Protein AF-A0A5C5VF23-F1 (afdb_monomer_lite)

Foldseek 3Di:
DDCDPDDADWDDQDQWTDGPVDIDGPDDDDPVSVPVVVVVVVCCVQCVLLVLLVCLQVCCVPPNPVSLVVCPPVDDPVSSCLSVQLCVQQDPVLDDPLDGSLLSSLCSVPHSVVSNVLRVVCVVVVNDSVRSNVVNVVVVVVVVVD

Radius of gyration: 19.6 Å; chains: 1; bounding box: 48×54×45 Å

pLDDT: mean 92.36, std 9.11, range [45.81, 98.69]

Structure (mmCIF, N/CA/C/O backbone):
data_AF-A0A5C5VF23-F1
#
_entry.id   AF-A0A5C5VF23-F1
#
loop_
_atom_site.group_PDB
_atom_site.id
_atom_site.type_symbol
_atom_site.label_atom_id
_atom_site.label_alt_id
_atom_site.label_comp_id
_atom_site.label_asym_id
_atom_site.label_entity_id
_atom_site.label_seq_id
_atom_site.pdbx_PDB_ins_code
_atom_site.Cartn_x
_atom_site.Cartn_y
_atom_site.Cartn_z
_atom_site.occupancy
_atom_site.B_iso_or_equiv
_atom_site.auth_seq_id
_atom_site.auth_comp_id
_atom_site.auth_asym_id
_atom_site.auth_atom_id
_atom_site.pdbx_PDB_model_num
ATOM 1 N N . MET A 1 1 ? -14.830 34.879 22.828 1.00 48.88 1 MET A N 1
ATOM 2 C CA . MET A 1 1 ? -15.256 33.835 21.870 1.00 48.88 1 MET A CA 1
ATOM 3 C C . MET A 1 1 ? -14.465 32.587 22.211 1.00 48.88 1 MET A C 1
ATOM 5 O O . MET A 1 1 ? -13.247 32.667 22.240 1.00 48.88 1 MET A O 1
ATOM 9 N N . SER A 1 2 ? -15.134 31.513 22.638 1.00 58.09 2 SER A N 1
ATOM 10 C CA . SER A 1 2 ? -14.462 30.286 23.082 1.00 58.09 2 SER A CA 1
ATOM 11 C C . SER A 1 2 ? -13.978 29.528 21.848 1.00 58.09 2 SER A C 1
ATOM 13 O O . SER A 1 2 ? -14.793 29.013 21.084 1.00 58.09 2 SER A O 1
ATOM 15 N N . ASP A 1 3 ? -12.667 29.539 21.620 1.00 63.59 3 ASP A N 1
ATOM 16 C CA . ASP A 1 3 ? -12.007 28.823 20.530 1.00 63.59 3 ASP A CA 1
ATOM 17 C C . ASP A 1 3 ? -11.976 27.332 20.885 1.00 63.59 3 ASP A C 1
ATOM 19 O O . ASP A 1 3 ? -11.023 26.812 21.463 1.00 63.59 3 ASP A O 1
ATOM 23 N N . THR A 1 4 ? -13.110 26.660 20.682 1.00 65.25 4 THR A N 1
ATOM 24 C CA . THR A 1 4 ? -13.200 25.218 20.915 1.00 65.25 4 THR A CA 1
ATOM 25 C C . THR A 1 4 ? -12.542 24.535 19.718 1.00 65.25 4 THR A C 1
ATOM 27 O O . THR A 1 4 ? -13.031 24.724 18.599 1.00 65.25 4 THR A O 1
ATOM 30 N N . PRO A 1 5 ? -11.467 23.745 19.900 1.00 76.69 5 PRO A N 1
ATOM 31 C CA . PRO A 1 5 ? -10.808 23.080 18.786 1.00 76.69 5 PRO A CA 1
ATOM 32 C C . PRO A 1 5 ? -11.819 22.237 18.013 1.00 76.69 5 PRO A C 1
ATOM 34 O O . PRO A 1 5 ? -12.546 21.429 18.601 1.00 76.69 5 PRO A O 1
ATOM 37 N N . LYS A 1 6 ? -11.874 22.424 16.691 1.00 75.88 6 LYS A N 1
ATOM 38 C CA . LYS A 1 6 ? -12.729 21.608 15.826 1.00 75.88 6 LYS A CA 1
ATOM 39 C C . LYS A 1 6 ? -12.372 20.131 16.054 1.00 75.88 6 LYS A C 1
ATOM 41 O O . LYS A 1 6 ? -11.187 19.791 16.003 1.00 75.88 6 LYS A O 1
ATOM 46 N N . PRO A 1 7 ? -13.354 19.247 16.310 1.00 76.50 7 PRO A N 1
ATOM 47 C CA . PRO A 1 7 ? -13.063 17.841 16.536 1.00 76.50 7 PRO A CA 1
ATOM 48 C C . PRO A 1 7 ? -12.373 17.246 15.302 1.00 76.50 7 PRO A C 1
ATOM 50 O O . PRO A 1 7 ? -12.681 17.654 14.175 1.00 76.50 7 PRO A O 1
ATOM 53 N N . PRO A 1 8 ? -11.451 16.285 15.494 1.00 81.12 8 PRO A N 1
ATOM 54 C CA . PRO A 1 8 ? -10.767 15.655 14.378 1.00 81.12 8 PRO A CA 1
ATOM 55 C C . PRO A 1 8 ? -11.787 15.013 13.428 1.00 81.12 8 PRO A C 1
ATOM 57 O O . PRO A 1 8 ? -12.840 14.546 13.885 1.00 81.12 8 PRO A O 1
ATOM 60 N N . PRO A 1 9 ? -11.490 14.968 12.116 1.00 88.00 9 PRO A N 1
ATOM 61 C CA . PRO A 1 9 ? -12.346 14.288 11.157 1.00 88.00 9 PRO A CA 1
ATOM 62 C C . PRO A 1 9 ? -12.560 12.837 11.592 1.00 88.00 9 PRO A C 1
ATOM 64 O O . PRO A 1 9 ? -11.646 12.187 12.114 1.00 88.00 9 PRO A O 1
ATOM 67 N N . LYS A 1 10 ? -13.783 12.342 11.390 1.00 92.12 10 LYS A N 1
ATOM 68 C CA . LYS A 1 10 ? -14.159 10.980 11.755 1.00 92.12 10 LYS A CA 1
ATOM 69 C C . LYS A 1 10 ? -14.858 10.252 10.618 1.00 92.12 10 LYS A C 1
ATOM 71 O O . LYS A 1 10 ? -15.577 10.868 9.835 1.00 92.12 10 LYS A O 1
ATOM 76 N N . ILE A 1 11 ? -14.675 8.939 10.585 1.00 93.31 11 ILE A N 1
ATOM 77 C CA . ILE A 1 11 ? -15.412 8.007 9.731 1.00 93.31 11 ILE A CA 1
ATOM 78 C C . ILE A 1 11 ? -16.115 7.010 10.651 1.00 93.31 11 ILE A C 1
ATOM 80 O O . ILE A 1 11 ? -15.481 6.437 11.533 1.00 93.31 11 ILE A O 1
ATOM 84 N N . SER A 1 12 ? -17.413 6.800 10.452 1.00 91.69 12 SER A N 1
ATOM 85 C CA . SER A 1 12 ? -18.214 5.899 11.284 1.00 91.69 12 SER A CA 1
ATOM 86 C C . SER A 1 12 ? -18.538 4.620 10.515 1.00 91.69 12 SER A C 1
ATOM 88 O O . SER A 1 12 ? -19.056 4.679 9.401 1.00 91.69 12 SER A O 1
ATOM 90 N N . VAL A 1 13 ? -18.262 3.461 11.114 1.00 90.12 13 VAL A N 1
ATOM 91 C CA . VAL A 1 13 ? -18.650 2.140 10.597 1.00 90.12 13 VAL A CA 1
ATOM 92 C C . VAL A 1 13 ? -19.505 1.4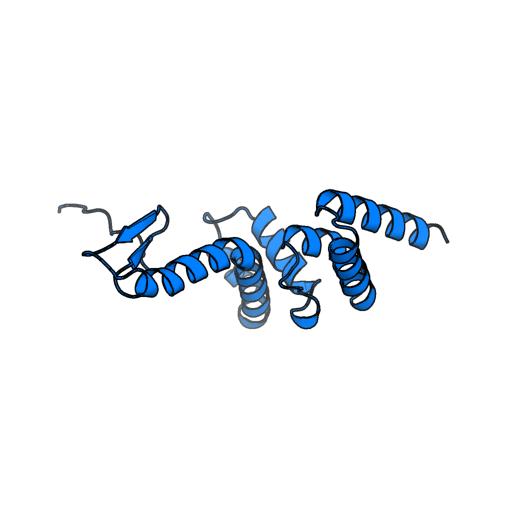63 11.664 1.00 90.12 13 VAL A C 1
ATOM 94 O O . VAL A 1 13 ? -18.986 0.852 12.597 1.00 90.12 13 VAL A O 1
ATOM 97 N N . GLY A 1 14 ? -20.827 1.618 11.578 1.00 88.31 14 GLY A N 1
ATOM 98 C CA . GLY A 1 14 ? -21.728 1.195 12.655 1.00 88.31 14 GLY A CA 1
ATOM 99 C C . GLY A 1 14 ? -21.405 1.922 13.975 1.00 88.31 14 GLY A C 1
ATOM 100 O O . GLY A 1 14 ? -21.251 3.142 13.951 1.00 88.31 14 GLY A O 1
ATOM 101 N N . PRO A 1 15 ? -21.272 1.220 15.119 1.00 93.69 15 PRO A N 1
ATOM 102 C CA . PRO A 1 15 ? -20.970 1.838 16.418 1.00 93.69 15 PRO A CA 1
ATOM 103 C C . PRO A 1 15 ? -19.481 2.192 16.623 1.00 93.69 15 PRO A C 1
ATOM 105 O O . PRO A 1 15 ? -19.068 2.447 17.756 1.00 93.69 15 PRO A O 1
ATOM 108 N N . PHE A 1 16 ? -18.669 2.171 15.560 1.00 96.31 16 PHE A N 1
ATOM 109 C CA . PHE A 1 16 ? -17.228 2.419 15.603 1.00 96.31 16 PHE A CA 1
ATOM 110 C C . PHE A 1 16 ? -16.898 3.741 14.904 1.00 96.31 16 PHE A C 1
ATOM 112 O O . PHE A 1 16 ? -17.050 3.862 13.689 1.00 96.31 16 PHE A O 1
ATOM 119 N N . ASP A 1 17 ? -16.406 4.711 15.668 1.00 95.25 17 ASP A N 1
ATOM 120 C CA . ASP A 1 17 ? -15.969 6.023 15.196 1.00 95.25 17 ASP A CA 1
ATOM 121 C C . ASP A 1 17 ? -14.440 6.040 15.049 1.00 95.25 17 ASP A C 1
ATOM 123 O O . ASP A 1 17 ? -13.711 6.144 16.039 1.00 95.25 17 ASP A O 1
ATOM 127 N N . PHE A 1 18 ? -13.946 5.959 13.814 1.00 95.19 18 PHE A N 1
ATOM 128 C CA . PHE A 1 18 ? -12.530 6.065 13.466 1.00 95.19 18 PHE A CA 1
ATOM 129 C C . PHE A 1 18 ? -12.103 7.529 13.399 1.00 95.19 18 PHE A C 1
ATOM 131 O O . PHE A 1 18 ? -12.764 8.347 12.764 1.00 95.19 18 PHE A O 1
ATOM 138 N N . THR A 1 19 ? -10.968 7.845 14.011 1.00 93.75 19 THR A N 1
ATOM 139 C CA . THR A 1 19 ? -10.289 9.146 13.945 1.00 93.75 19 THR A CA 1
ATOM 140 C C . THR A 1 19 ? -8.828 8.941 13.554 1.00 93.75 19 THR A C 1
ATOM 142 O O . THR A 1 19 ? -8.355 7.806 13.484 1.00 93.75 19 THR A O 1
ATOM 145 N N . SER A 1 20 ? -8.080 10.026 13.361 1.00 89.00 20 SER A N 1
ATOM 146 C CA . SER A 1 20 ? -6.640 9.957 13.074 1.00 89.00 20 SER A CA 1
ATOM 147 C C . SER A 1 20 ? -5.796 9.330 14.193 1.00 89.00 20 SER A C 1
ATOM 149 O O . SER A 1 20 ? -4.669 8.923 13.933 1.00 89.00 20 SER A O 1
ATOM 151 N N . VAL A 1 21 ? -6.316 9.241 15.423 1.00 90.12 21 VAL A N 1
ATOM 152 C CA . VAL A 1 21 ? -5.560 8.792 16.610 1.00 90.12 21 VAL A CA 1
ATOM 153 C C . VAL A 1 21 ? -6.172 7.578 17.313 1.00 90.12 21 VAL A C 1
ATOM 155 O O . VAL A 1 21 ? -5.691 7.167 18.364 1.00 90.12 21 VAL A O 1
ATOM 158 N N . GLY A 1 22 ? -7.238 6.992 16.766 1.00 93.25 22 GLY A N 1
ATOM 159 C CA . GLY A 1 22 ? -7.861 5.809 17.354 1.00 93.25 22 GLY A CA 1
ATOM 160 C C . GLY A 1 22 ? -9.320 5.615 16.967 1.00 93.25 22 GLY A C 1
ATOM 161 O O . GLY A 1 22 ? -9.879 6.372 16.171 1.00 93.25 22 GLY A O 1
ATOM 162 N N . VAL A 1 23 ? -9.936 4.595 17.565 1.00 95.38 23 VAL A N 1
ATOM 163 C CA . VAL A 1 23 ? -11.334 4.209 17.340 1.00 95.38 23 VAL A CA 1
ATOM 164 C C . VAL A 1 23 ? -12.104 4.314 18.650 1.00 95.38 23 VAL A C 1
ATOM 166 O O . VAL A 1 23 ? -11.682 3.759 19.663 1.00 95.38 23 VAL A O 1
ATOM 169 N N . ARG A 1 24 ? -13.239 5.015 18.638 1.00 95.12 24 ARG A N 1
ATOM 170 C CA . ARG A 1 24 ? -14.200 5.025 19.748 1.00 95.12 24 ARG A CA 1
ATOM 171 C C . ARG A 1 24 ? -15.328 4.045 19.461 1.00 95.12 24 ARG A C 1
ATOM 173 O O . ARG A 1 24 ? -15.827 3.996 18.343 1.00 95.12 24 ARG A O 1
ATOM 180 N N . ILE A 1 25 ? -15.727 3.286 20.477 1.00 96.62 25 ILE A N 1
ATOM 181 C CA . ILE A 1 25 ? -16.767 2.260 20.371 1.00 96.62 25 ILE A CA 1
ATOM 182 C C . ILE A 1 25 ? -17.934 2.673 21.259 1.00 96.62 25 ILE A C 1
ATOM 184 O O . ILE A 1 25 ? -17.754 2.902 22.455 1.00 96.62 25 ILE A O 1
ATOM 188 N N . THR A 1 26 ? -19.126 2.775 20.680 1.00 95.38 26 THR A N 1
ATOM 189 C CA . THR A 1 26 ? -20.342 3.132 21.415 1.00 95.38 26 THR A CA 1
ATOM 190 C C . THR A 1 26 ? -21.127 1.882 21.805 1.00 95.38 26 THR A C 1
ATOM 192 O O . THR A 1 26 ? -21.431 1.030 20.972 1.00 95.38 26 THR A O 1
ATOM 195 N N . GLY A 1 27 ? -21.503 1.785 23.082 1.00 95.44 27 GLY A N 1
ATOM 196 C CA . GLY A 1 27 ? -22.289 0.666 23.604 1.00 95.44 27 GLY A CA 1
ATOM 197 C C . GLY A 1 27 ? -21.487 -0.635 23.724 1.00 95.44 27 GLY A C 1
ATOM 198 O O . GLY A 1 27 ? -20.299 -0.619 24.037 1.00 95.44 27 GLY A O 1
ATOM 199 N N . LYS A 1 28 ? -22.158 -1.775 23.510 1.00 96.00 28 LYS A N 1
ATOM 200 C CA . LYS A 1 28 ? -21.571 -3.126 23.570 1.00 96.00 28 LYS A CA 1
ATOM 201 C C . LYS A 1 28 ? -21.909 -3.906 22.290 1.00 96.00 28 LYS A C 1
ATOM 203 O O . LYS A 1 28 ? -22.849 -4.700 22.305 1.00 96.00 28 LYS A O 1
ATOM 208 N N . PRO A 1 29 ? -21.209 -3.651 21.169 1.00 95.62 29 PRO A N 1
ATOM 209 C CA . PRO A 1 29 ? -21.489 -4.328 19.905 1.00 95.62 29 PRO A CA 1
ATOM 210 C C . PRO A 1 29 ? -21.277 -5.842 20.020 1.00 95.62 29 PRO A C 1
ATOM 212 O O . PRO A 1 29 ? -20.339 -6.285 20.689 1.00 95.62 29 PRO A O 1
ATOM 215 N N . SER A 1 30 ? -22.118 -6.631 19.344 1.00 95.88 30 SER A N 1
ATOM 216 C CA . SER A 1 30 ? -21.926 -8.083 19.221 1.00 95.88 30 SER A CA 1
ATOM 217 C C . SER A 1 30 ? -20.634 -8.396 18.471 1.00 95.88 30 SER A C 1
ATOM 219 O O . SER A 1 30 ? -20.204 -7.592 17.649 1.00 95.88 30 SER A O 1
ATOM 221 N N . LEU A 1 31 ? -20.041 -9.573 18.696 1.00 93.94 31 LEU A N 1
ATOM 222 C CA . LEU A 1 31 ? -18.798 -9.993 18.032 1.00 93.94 31 LEU A CA 1
ATOM 223 C C . LEU A 1 31 ? -18.863 -9.857 16.499 1.00 93.94 31 LEU A C 1
ATOM 225 O O . LEU A 1 31 ? -17.915 -9.374 15.886 1.00 93.94 31 LEU A O 1
ATOM 229 N N . ASP A 1 32 ? -19.998 -10.192 15.884 1.00 94.75 32 ASP A N 1
ATOM 230 C CA . ASP A 1 32 ? -20.185 -10.065 14.433 1.00 94.75 32 ASP A CA 1
ATOM 231 C C . ASP A 1 32 ? -20.061 -8.617 13.941 1.00 94.75 32 ASP A C 1
ATOM 233 O O . ASP A 1 32 ? -19.488 -8.366 12.878 1.00 94.75 32 ASP A O 1
ATOM 237 N N . ALA A 1 33 ? -20.515 -7.644 14.739 1.00 94.25 33 ALA A N 1
ATOM 238 C CA . ALA A 1 33 ? -20.402 -6.226 14.411 1.00 94.25 33 ALA A CA 1
ATOM 239 C C . ALA A 1 33 ? -18.946 -5.724 14.404 1.00 94.25 33 ALA A C 1
ATOM 241 O O . ALA A 1 33 ? -18.668 -4.697 13.788 1.00 94.25 33 ALA A O 1
ATOM 242 N N . TRP A 1 34 ? -18.004 -6.441 15.032 1.00 95.94 34 TRP A N 1
ATOM 243 C CA . TRP A 1 34 ? -16.576 -6.097 15.005 1.00 95.94 34 TRP A CA 1
ATOM 244 C C . TRP A 1 34 ? -15.894 -6.478 13.695 1.00 95.94 34 TRP A C 1
ATOM 246 O O . TRP A 1 34 ? -14.888 -5.865 13.332 1.00 95.94 34 TRP A O 1
ATOM 256 N N . LYS A 1 35 ? -16.422 -7.476 12.975 1.00 94.12 35 LYS A N 1
ATOM 257 C CA . LYS A 1 35 ? -15.765 -8.048 11.794 1.00 94.12 35 LYS A CA 1
ATOM 258 C C . LYS A 1 35 ? -15.492 -6.990 10.724 1.00 94.12 35 LYS A C 1
ATOM 260 O O . LYS A 1 35 ? -14.362 -6.889 10.258 1.00 94.12 35 LYS A O 1
ATOM 265 N N . GLY A 1 36 ? -16.495 -6.186 10.372 1.00 92.19 36 GLY A N 1
ATOM 266 C CA . GLY A 1 36 ? -16.375 -5.140 9.348 1.00 92.19 36 GLY A CA 1
ATOM 267 C C . GLY A 1 36 ? -15.361 -4.042 9.710 1.00 92.19 36 GLY A C 1
ATOM 268 O O . GLY A 1 36 ? -14.398 -3.856 8.969 1.00 92.19 36 GLY A O 1
ATOM 269 N N . PRO A 1 37 ? -15.519 -3.343 10.849 1.00 95.19 37 PRO A N 1
ATOM 270 C CA . PRO A 1 37 ? -14.574 -2.328 11.321 1.00 95.19 37 PRO A CA 1
ATOM 271 C C . PRO A 1 37 ? -13.134 -2.839 11.441 1.00 95.19 37 PRO A C 1
ATOM 273 O O . PRO A 1 37 ? -12.201 -2.159 11.013 1.00 95.19 37 PRO A O 1
ATOM 276 N N . LEU A 1 38 ? -12.939 -4.052 11.972 1.00 95.12 38 LEU A N 1
ATOM 277 C CA . LEU A 1 38 ? -11.611 -4.652 12.078 1.00 95.12 38 LEU A CA 1
ATOM 278 C C . LEU A 1 38 ? -11.018 -4.955 10.696 1.00 95.12 38 LEU A C 1
ATOM 280 O O . LEU A 1 38 ? -9.864 -4.621 10.439 1.00 95.12 38 LEU A O 1
ATOM 284 N N . GLN A 1 39 ? -11.802 -5.539 9.783 1.00 92.81 39 GLN A N 1
ATOM 285 C CA . GLN A 1 39 ? -11.370 -5.775 8.403 1.00 92.81 39 GLN A CA 1
ATOM 286 C C . GLN A 1 39 ? -11.009 -4.471 7.689 1.00 92.81 39 GLN A C 1
ATOM 288 O O . GLN A 1 39 ? -9.974 -4.412 7.027 1.00 92.81 39 GLN A O 1
ATOM 293 N N . PHE A 1 40 ? -11.801 -3.414 7.877 1.00 92.00 40 PHE A N 1
ATOM 294 C CA . PHE A 1 40 ? -11.518 -2.095 7.322 1.00 92.00 40 PHE A CA 1
ATOM 295 C C . PHE A 1 40 ? -10.191 -1.530 7.844 1.00 92.00 40 PHE A C 1
ATOM 297 O O . PHE A 1 40 ? -9.358 -1.108 7.046 1.00 92.00 40 PHE A O 1
ATOM 304 N N . ALA A 1 41 ? -9.937 -1.598 9.155 1.00 94.06 41 ALA A N 1
ATOM 305 C CA . ALA A 1 41 ? -8.669 -1.157 9.738 1.00 94.06 41 ALA A CA 1
ATOM 306 C C . ALA A 1 41 ? -7.462 -1.921 9.157 1.00 94.06 41 ALA A C 1
ATOM 308 O O . ALA A 1 41 ? -6.449 -1.317 8.795 1.00 94.06 41 ALA A O 1
ATOM 309 N N . LEU A 1 42 ? -7.591 -3.245 9.008 1.00 93.50 42 LEU A N 1
ATOM 310 C CA . LEU A 1 42 ? -6.566 -4.095 8.396 1.00 93.50 42 LEU A CA 1
ATOM 311 C C . LEU A 1 42 ? -6.342 -3.754 6.913 1.00 93.50 42 LEU A C 1
ATOM 313 O O . LEU A 1 42 ? -5.204 -3.780 6.437 1.00 93.50 42 LEU A O 1
ATOM 317 N N . TRP A 1 43 ? -7.396 -3.399 6.171 1.00 91.69 43 TRP A N 1
ATOM 318 C CA . TRP A 1 43 ? -7.257 -2.896 4.804 1.00 91.69 43 TRP A CA 1
ATOM 319 C C . TRP A 1 43 ? -6.555 -1.549 4.773 1.00 91.69 43 TRP A C 1
ATOM 321 O O . TRP A 1 43 ? -5.606 -1.419 4.014 1.00 91.69 43 TRP A O 1
ATOM 331 N N . CYS A 1 44 ? -6.928 -0.585 5.615 1.00 92.31 44 CYS A N 1
ATOM 332 C CA . CYS A 1 44 ? -6.249 0.711 5.686 1.00 92.31 44 CYS A CA 1
ATOM 333 C C . CYS A 1 44 ? -4.739 0.548 5.910 1.00 92.31 44 CYS A C 1
ATOM 335 O O . CYS A 1 44 ? -3.942 1.171 5.210 1.00 92.31 44 CYS A O 1
ATOM 337 N N . GLN A 1 45 ? -4.338 -0.356 6.811 1.00 92.19 45 GLN A N 1
ATOM 338 C CA . GLN A 1 45 ? -2.927 -0.653 7.073 1.00 92.19 45 GLN A CA 1
ATOM 339 C C . GLN A 1 45 ? -2.191 -1.182 5.829 1.00 92.19 45 GLN A C 1
ATOM 341 O O . GLN A 1 45 ? -1.045 -0.813 5.576 1.00 92.19 45 GLN A O 1
ATOM 346 N N . ARG A 1 46 ? -2.821 -2.077 5.058 1.00 92.62 46 ARG A N 1
ATOM 347 C CA . ARG A 1 46 ? -2.167 -2.791 3.945 1.00 92.62 46 ARG A CA 1
ATOM 348 C C . ARG A 1 46 ? -2.327 -2.111 2.586 1.00 92.62 46 ARG A C 1
ATOM 350 O O . ARG A 1 46 ? -1.439 -2.212 1.741 1.00 92.62 46 ARG A O 1
ATOM 357 N N . ALA A 1 47 ? -3.468 -1.475 2.367 1.00 95.69 47 ALA A N 1
ATOM 358 C CA . ALA A 1 47 ? -3.903 -0.889 1.109 1.00 95.69 47 ALA A CA 1
ATOM 359 C C . ALA A 1 47 ? -3.751 0.634 1.075 1.00 95.69 47 ALA A C 1
ATOM 361 O O . ALA A 1 47 ? -3.745 1.189 -0.017 1.00 95.69 47 ALA A O 1
ATOM 362 N N . GLY A 1 48 ? -3.546 1.301 2.218 1.00 95.31 48 GLY A N 1
ATOM 363 C CA . GLY A 1 48 ? -3.344 2.753 2.286 1.00 95.31 48 GLY A CA 1
ATOM 364 C C . GLY A 1 48 ? -2.320 3.283 1.272 1.00 95.31 48 GLY A C 1
ATOM 365 O O . GLY A 1 48 ? -2.671 4.150 0.475 1.00 95.31 48 GLY A O 1
ATOM 366 N N . PRO A 1 49 ? -1.098 2.720 1.193 1.00 96.25 49 PRO A N 1
ATOM 367 C CA . PRO A 1 49 ? -0.116 3.117 0.181 1.00 96.25 49 PRO A CA 1
ATOM 368 C C . PRO A 1 49 ? -0.586 2.939 -1.272 1.00 96.25 49 PRO A C 1
ATOM 370 O O . PRO A 1 49 ? -0.189 3.713 -2.142 1.00 96.25 49 PRO A O 1
ATOM 373 N N . TRP A 1 50 ? -1.424 1.932 -1.549 1.00 98.06 50 TRP A N 1
ATOM 374 C CA . TRP A 1 50 ? -2.026 1.752 -2.872 1.00 98.06 50 TRP A CA 1
ATOM 375 C C . TRP A 1 50 ? -3.065 2.824 -3.154 1.00 98.06 50 TRP A C 1
ATOM 377 O O . TRP A 1 50 ? -2.975 3.465 -4.190 1.00 98.06 50 TRP A O 1
ATOM 387 N N . TRP A 1 51 ? -3.997 3.059 -2.230 1.00 97.06 51 TRP A N 1
ATOM 388 C CA . TRP A 1 51 ? -5.040 4.069 -2.403 1.00 97.06 51 TRP A CA 1
ATOM 389 C C . TRP A 1 51 ? -4.451 5.462 -2.598 1.00 97.06 51 TRP A C 1
ATOM 391 O O . TRP A 1 51 ? -4.866 6.165 -3.511 1.00 97.06 51 TRP A O 1
ATOM 401 N N . ILE A 1 52 ? -3.442 5.834 -1.802 1.00 95.44 52 ILE A N 1
ATOM 402 C CA . ILE A 1 52 ? -2.745 7.115 -1.960 1.00 95.44 52 ILE A CA 1
ATOM 403 C C . ILE A 1 52 ? -2.102 7.193 -3.348 1.00 95.44 52 ILE A C 1
ATOM 405 O O . ILE A 1 52 ? -2.323 8.159 -4.067 1.00 95.44 52 ILE A O 1
ATOM 409 N N . GLY A 1 53 ? -1.346 6.170 -3.760 1.00 96.31 53 GLY A N 1
ATOM 410 C CA . GLY A 1 53 ? -0.697 6.167 -5.070 1.00 96.31 53 GLY A CA 1
ATOM 411 C C . GLY A 1 53 ? -1.678 6.174 -6.248 1.00 96.31 53 GLY A C 1
ATOM 412 O O . GLY A 1 53 ? -1.437 6.864 -7.232 1.00 96.31 53 GLY A O 1
ATOM 413 N N . ASP A 1 54 ? -2.781 5.430 -6.162 1.00 97.06 54 ASP A N 1
ATOM 414 C CA . ASP A 1 54 ? -3.813 5.376 -7.202 1.00 97.06 54 ASP A CA 1
ATOM 415 C C . ASP A 1 54 ? -4.546 6.716 -7.330 1.00 97.06 54 ASP A C 1
ATOM 417 O O . ASP A 1 54 ? -4.735 7.197 -8.445 1.00 97.06 54 ASP A O 1
ATOM 421 N N . LEU A 1 55 ? -4.898 7.345 -6.202 1.00 95.75 55 LEU A N 1
ATOM 422 C CA . LEU A 1 55 ? -5.526 8.667 -6.178 1.00 95.75 55 LEU A CA 1
ATOM 423 C C . LEU A 1 55 ? -4.583 9.753 -6.693 1.00 95.75 55 LEU A C 1
ATOM 425 O O . LEU A 1 55 ? -5.024 10.590 -7.468 1.00 95.75 55 LEU A O 1
ATOM 429 N N . LEU A 1 56 ? -3.302 9.728 -6.307 1.00 94.06 56 LEU A N 1
ATOM 430 C CA . LEU A 1 56 ? -2.302 10.664 -6.830 1.00 94.06 56 LEU A CA 1
ATOM 431 C C . LEU A 1 56 ? -2.176 10.542 -8.350 1.00 94.06 56 LEU A C 1
ATOM 433 O O . LEU A 1 56 ? -2.241 11.550 -9.038 1.00 94.06 56 LEU A O 1
ATOM 437 N N . ASN A 1 57 ? -2.072 9.318 -8.881 1.00 94.56 57 ASN A N 1
ATOM 438 C CA . ASN A 1 57 ? -1.986 9.103 -10.327 1.00 94.56 57 ASN A CA 1
ATOM 439 C C . ASN A 1 57 ? -3.251 9.580 -11.059 1.00 94.56 57 ASN A C 1
ATOM 441 O O . ASN A 1 57 ? -3.148 10.332 -12.019 1.00 94.56 57 ASN A O 1
ATOM 445 N N . ALA A 1 58 ? -4.438 9.182 -10.590 1.00 94.12 58 ALA A N 1
ATOM 446 C CA . ALA A 1 58 ? -5.696 9.584 -11.219 1.00 94.12 58 ALA A CA 1
ATOM 447 C C . ALA A 1 58 ? -5.963 11.095 -11.097 1.00 94.12 58 ALA A C 1
ATOM 449 O O . ALA A 1 58 ? -6.544 11.703 -11.993 1.00 94.12 58 ALA A O 1
ATOM 450 N N . GLY A 1 59 ? -5.557 11.699 -9.980 1.00 92.62 59 GLY A N 1
ATOM 451 C CA . GLY A 1 59 ? -5.698 13.126 -9.726 1.00 92.62 59 GLY A CA 1
ATOM 452 C C . GLY A 1 59 ? -4.733 13.969 -10.556 1.00 92.62 59 GLY A C 1
ATOM 453 O O . GLY A 1 59 ? -5.163 14.967 -11.123 1.00 92.62 59 GLY A O 1
ATOM 454 N N . GLU A 1 60 ? -3.468 13.560 -10.691 1.00 90.25 60 GLU A N 1
ATOM 455 C CA . GLU A 1 60 ? -2.489 14.221 -11.570 1.00 90.25 60 GLU A CA 1
ATOM 456 C C . GLU A 1 60 ? -2.942 14.202 -13.037 1.00 90.25 60 GLU A C 1
ATOM 458 O O . GLU A 1 60 ? -2.835 15.224 -13.714 1.00 90.25 60 GLU A O 1
ATOM 463 N N . ASP A 1 61 ? -3.522 13.091 -13.507 1.00 88.38 61 ASP A N 1
ATOM 464 C CA . ASP A 1 61 ? -4.045 12.971 -14.876 1.00 88.38 61 ASP A CA 1
ATOM 465 C C . ASP A 1 61 ? -5.187 13.971 -15.167 1.00 88.38 61 ASP A C 1
ATOM 467 O O . ASP A 1 61 ? -5.348 14.414 -16.305 1.00 88.38 61 ASP A O 1
ATOM 471 N N . GLY A 1 62 ? -5.988 14.331 -14.153 1.00 88.12 62 GLY A N 1
ATOM 472 C CA . GLY A 1 62 ? -7.145 15.225 -14.299 1.00 88.12 62 GLY A CA 1
ATOM 473 C C . GLY A 1 62 ? -6.907 16.683 -13.889 1.00 88.12 62 GLY A C 1
ATOM 474 O O . GLY A 1 62 ? -7.512 17.588 -14.462 1.00 88.12 62 GLY A O 1
ATOM 475 N N . PHE A 1 63 ? -6.051 16.920 -12.895 1.00 89.44 63 PHE A N 1
ATOM 476 C CA . PHE A 1 63 ? -5.879 18.216 -12.224 1.00 89.44 63 PHE A CA 1
ATOM 477 C C . PHE A 1 63 ? -4.423 18.711 -12.208 1.00 89.44 63 PHE A C 1
ATOM 479 O O . PHE A 1 63 ? -4.154 19.793 -11.686 1.00 89.44 63 PHE A O 1
ATOM 486 N N . GLY A 1 64 ? -3.482 17.948 -12.773 1.00 87.25 64 GLY A N 1
ATOM 487 C CA . GLY A 1 64 ? -2.062 18.291 -12.801 1.00 87.25 64 GLY A CA 1
ATOM 488 C C . GLY A 1 64 ? -1.391 18.252 -11.424 1.00 87.25 64 GLY A C 1
ATOM 489 O O . GLY A 1 64 ? -1.903 17.681 -10.459 1.00 87.25 64 GLY A O 1
ATOM 490 N N . GLU A 1 65 ? -0.219 18.884 -11.324 1.00 80.12 65 GLU A N 1
ATOM 491 C CA . GLU A 1 65 ? 0.641 18.827 -10.130 1.00 80.12 65 GLU A CA 1
ATOM 492 C C . GLU A 1 65 ? -0.020 19.403 -8.863 1.00 80.12 65 GLU A C 1
ATOM 494 O O . GLU A 1 65 ? 0.323 18.994 -7.751 1.00 80.12 65 GLU A O 1
ATOM 499 N N . THR A 1 66 ? -1.022 20.280 -9.000 1.00 84.19 66 THR A N 1
ATOM 500 C CA . THR A 1 66 ? -1.777 20.865 -7.876 1.00 84.19 66 THR A CA 1
ATOM 501 C C . THR A 1 66 ? -2.487 19.808 -7.026 1.00 84.19 66 THR A C 1
ATOM 503 O O . THR A 1 66 ? -2.673 20.012 -5.828 1.00 84.19 66 THR A O 1
ATOM 506 N N . PHE A 1 67 ? -2.840 18.644 -7.588 1.00 86.38 67 PHE A N 1
ATOM 507 C CA . PHE A 1 67 ? -3.452 17.567 -6.803 1.00 86.38 67 PHE A CA 1
ATOM 508 C C . PHE A 1 67 ? -2.494 17.008 -5.743 1.00 86.38 67 PHE A C 1
ATOM 510 O O . PHE A 1 67 ? -2.900 16.731 -4.614 1.00 86.38 67 PHE A O 1
ATOM 517 N N . SER A 1 68 ? -1.203 16.896 -6.073 1.00 78.06 68 SER A N 1
ATOM 518 C CA . SER A 1 68 ? -0.186 16.404 -5.137 1.00 78.06 68 SER A CA 1
ATOM 519 C C . SER A 1 68 ? -0.004 17.336 -3.927 1.00 78.06 68 SER A C 1
ATOM 521 O O . SER A 1 68 ? 0.262 16.860 -2.820 1.00 78.06 68 SER A O 1
ATOM 523 N N . GLN A 1 69 ? -0.271 18.638 -4.101 1.00 83.31 69 GLN A N 1
ATOM 524 C CA . GLN A 1 69 ? -0.198 19.647 -3.039 1.00 83.31 69 GLN A CA 1
ATOM 525 C C . GLN A 1 69 ? -1.235 19.411 -1.930 1.00 83.31 69 GLN A C 1
ATOM 527 O O . GLN A 1 69 ? -1.008 19.778 -0.781 1.00 83.31 69 GLN A O 1
ATOM 532 N N . MET A 1 70 ? -2.345 18.713 -2.215 1.00 86.12 70 MET A N 1
ATOM 533 C CA . MET A 1 70 ? -3.345 18.352 -1.196 1.00 86.12 70 MET A CA 1
ATOM 534 C C . MET A 1 70 ? -2.795 17.407 -0.115 1.00 86.12 70 MET A C 1
ATOM 536 O O . MET A 1 70 ? -3.409 17.256 0.941 1.00 86.12 70 MET A O 1
ATOM 540 N N . CYS A 1 71 ? -1.663 16.746 -0.378 1.00 82.81 71 CYS A N 1
ATOM 541 C CA . CYS A 1 71 ? -0.992 15.849 0.562 1.00 82.81 71 CYS A CA 1
ATOM 542 C C . CYS A 1 71 ? 0.144 16.529 1.349 1.00 82.81 71 CYS A C 1
ATOM 544 O O . CYS A 1 71 ? 0.731 15.889 2.230 1.00 82.81 71 CYS A O 1
ATOM 546 N N . GLU A 1 72 ? 0.472 17.792 1.052 1.00 80.75 72 GLU A N 1
ATOM 547 C CA . GLU A 1 72 ? 1.528 18.529 1.749 1.00 80.75 72 GLU A CA 1
ATOM 548 C C . GLU A 1 72 ? 1.227 18.643 3.249 1.00 80.75 72 GLU A C 1
ATOM 550 O O . GLU A 1 72 ? 0.095 18.851 3.680 1.00 80.75 72 GLU A O 1
ATOM 555 N N . GLY A 1 73 ? 2.256 18.443 4.075 1.00 84.69 73 GLY A N 1
ATOM 556 C CA . GLY A 1 73 ? 2.132 18.445 5.536 1.00 84.69 73 GLY A CA 1
ATOM 557 C C . GLY A 1 73 ? 1.526 17.172 6.142 1.00 84.69 73 GLY A C 1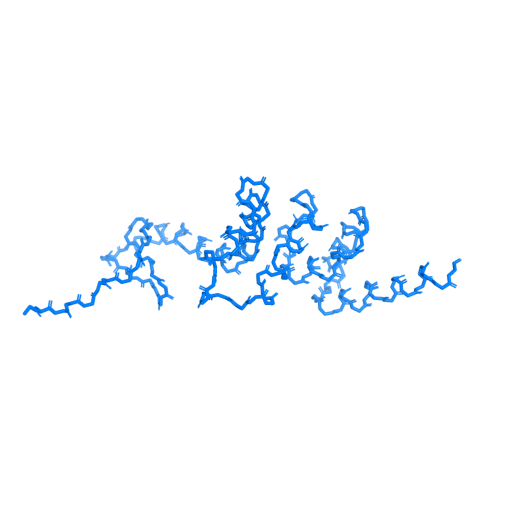
ATOM 558 O O . GLY A 1 73 ? 1.723 16.935 7.332 1.00 84.69 73 GLY A O 1
ATOM 559 N N . ALA A 1 74 ? 0.856 16.319 5.356 1.00 87.12 74 ALA A N 1
ATOM 560 C CA . ALA A 1 74 ? 0.336 15.030 5.826 1.00 87.12 74 ALA A CA 1
ATOM 561 C C . ALA A 1 74 ? 1.360 13.890 5.680 1.00 87.12 74 ALA A C 1
ATOM 563 O O . ALA A 1 74 ? 1.498 13.056 6.575 1.00 87.12 74 ALA A O 1
ATOM 564 N N . ILE A 1 75 ? 2.087 13.855 4.559 1.00 89.00 75 ILE A N 1
ATOM 565 C CA . ILE A 1 75 ? 3.186 12.916 4.289 1.00 89.00 75 ILE A CA 1
ATOM 566 C C . ILE A 1 75 ? 4.332 13.636 3.568 1.00 89.00 75 ILE A C 1
ATOM 568 O O . ILE A 1 75 ? 4.128 14.675 2.943 1.00 89.00 75 ILE A O 1
ATOM 572 N N . SER A 1 76 ? 5.555 13.103 3.661 1.00 92.00 76 SER A N 1
ATOM 573 C CA . SER A 1 76 ? 6.711 13.737 3.019 1.00 92.00 76 SER A CA 1
ATOM 574 C C . SER A 1 76 ? 6.617 13.674 1.484 1.00 92.00 76 SER A C 1
ATOM 576 O O . SER A 1 76 ? 6.096 12.689 0.945 1.00 92.00 76 SER A O 1
ATOM 578 N N . PRO A 1 77 ? 7.193 14.649 0.754 1.00 90.50 77 PRO A N 1
ATOM 579 C CA . PRO A 1 77 ? 7.271 14.601 -0.710 1.00 90.50 77 PRO A CA 1
ATOM 580 C C . PRO A 1 77 ? 7.935 13.324 -1.248 1.00 90.50 77 PRO A C 1
ATOM 582 O O . PRO A 1 77 ? 7.550 12.799 -2.292 1.00 90.50 77 PRO A O 1
ATOM 585 N N . GLU A 1 78 ? 8.911 12.772 -0.520 1.00 93.25 78 GLU A N 1
ATOM 586 C CA . GLU A 1 78 ? 9.534 11.489 -0.861 1.00 93.25 78 GLU A CA 1
ATOM 587 C C . GLU A 1 78 ? 8.516 10.338 -0.820 1.00 93.25 78 GLU A C 1
ATOM 589 O O . GLU A 1 78 ? 8.459 9.524 -1.744 1.00 93.25 78 GLU A O 1
ATOM 594 N N . MET A 1 79 ? 7.679 10.280 0.221 1.00 93.81 79 MET A N 1
ATOM 595 C CA . MET A 1 79 ? 6.645 9.252 0.350 1.00 93.81 79 MET A CA 1
ATOM 596 C C . MET A 1 79 ? 5.558 9.389 -0.717 1.00 93.81 79 MET A C 1
ATOM 598 O O . MET A 1 79 ? 5.169 8.370 -1.289 1.00 93.81 79 MET A O 1
ATOM 602 N N . ILE A 1 80 ? 5.118 10.617 -1.024 1.00 92.38 80 ILE A N 1
ATOM 603 C CA . ILE A 1 80 ? 4.167 10.913 -2.113 1.00 92.38 80 ILE A CA 1
ATOM 604 C C . ILE A 1 80 ? 4.688 10.314 -3.423 1.00 92.38 80 ILE A C 1
ATOM 606 O O . ILE A 1 80 ? 4.045 9.447 -4.023 1.00 92.38 80 ILE A O 1
ATOM 610 N N . ASN A 1 81 ? 5.913 10.689 -3.803 1.00 93.31 81 ASN A N 1
ATOM 611 C CA . ASN A 1 81 ? 6.563 10.201 -5.016 1.00 93.31 81 ASN A CA 1
ATOM 612 C C . ASN A 1 81 ? 6.704 8.680 -5.019 1.00 93.31 81 ASN A C 1
ATOM 614 O O . ASN A 1 81 ? 6.467 8.022 -6.034 1.00 93.31 81 ASN A O 1
ATOM 618 N N . ARG A 1 82 ? 7.078 8.096 -3.877 1.00 96.25 82 ARG A N 1
ATOM 619 C CA . ARG A 1 82 ? 7.248 6.651 -3.735 1.00 96.25 82 ARG A CA 1
ATOM 620 C C . ARG A 1 82 ? 5.925 5.902 -3.938 1.00 96.25 82 ARG A C 1
ATOM 622 O O . ARG A 1 82 ? 5.918 4.901 -4.656 1.00 96.25 82 ARG A O 1
ATOM 629 N N . TYR A 1 83 ? 4.826 6.366 -3.346 1.00 96.88 83 TYR A N 1
ATOM 630 C CA . TYR A 1 83 ? 3.504 5.753 -3.497 1.00 96.88 83 TYR A CA 1
ATOM 631 C C . TYR A 1 83 ? 2.976 5.870 -4.927 1.00 96.88 83 TYR A C 1
ATOM 633 O O . TYR A 1 83 ? 2.640 4.842 -5.522 1.00 96.88 83 TYR A O 1
ATOM 641 N N . ALA A 1 84 ? 3.001 7.072 -5.512 1.00 96.12 84 ALA A N 1
ATOM 642 C CA . ALA A 1 84 ? 2.578 7.302 -6.895 1.00 96.12 84 ALA A CA 1
ATOM 643 C C . ALA A 1 84 ? 3.380 6.438 -7.884 1.00 96.12 84 ALA A C 1
ATOM 645 O O . ALA A 1 84 ? 2.808 5.704 -8.694 1.00 96.12 84 ALA A O 1
ATOM 646 N N . SER A 1 85 ? 4.711 6.433 -7.744 1.00 97.50 85 SER A N 1
ATOM 647 C CA . SER A 1 85 ? 5.647 5.634 -8.544 1.00 97.50 85 SER A CA 1
ATOM 648 C C . SER A 1 85 ? 5.324 4.139 -8.538 1.00 97.50 85 SER A C 1
ATOM 650 O O . SER A 1 85 ? 5.285 3.513 -9.600 1.00 97.50 85 SER A O 1
ATOM 652 N N . VAL A 1 86 ? 5.130 3.544 -7.356 1.00 98.50 86 VAL A N 1
ATOM 653 C CA . VAL A 1 86 ? 4.877 2.100 -7.238 1.00 98.50 86 VAL A CA 1
ATOM 654 C C . VAL A 1 86 ? 3.493 1.758 -7.783 1.00 98.50 86 VAL A C 1
ATOM 656 O O . VAL A 1 86 ? 3.379 0.795 -8.538 1.00 98.50 86 VAL A O 1
ATOM 659 N N . ALA A 1 87 ? 2.470 2.562 -7.475 1.00 98.25 87 ALA A N 1
ATOM 660 C CA . ALA A 1 87 ? 1.119 2.395 -8.013 1.00 98.25 87 ALA A CA 1
ATOM 661 C C . ALA A 1 87 ? 1.087 2.431 -9.549 1.00 98.25 87 ALA A C 1
ATOM 663 O O . ALA A 1 87 ? 0.463 1.566 -10.166 1.00 98.25 87 ALA A O 1
ATOM 664 N N . ARG A 1 88 ? 1.836 3.361 -10.154 1.00 97.50 88 ARG A N 1
ATOM 665 C CA . ARG A 1 88 ? 1.960 3.527 -11.609 1.00 97.50 88 ARG A CA 1
ATOM 666 C C . ARG A 1 88 ? 2.693 2.361 -12.270 1.00 97.50 88 ARG A C 1
ATOM 668 O O . ARG A 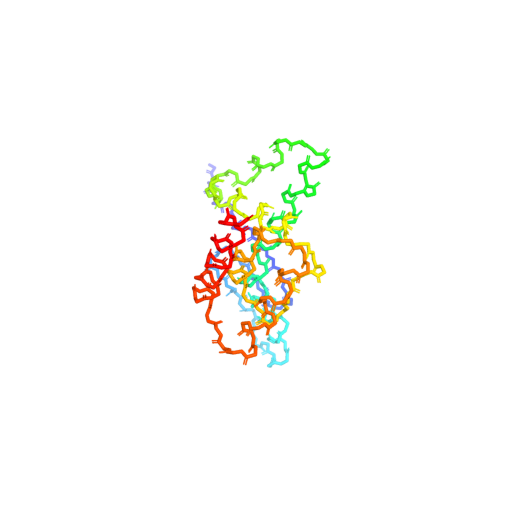1 88 ? 2.275 1.862 -13.310 1.00 97.50 88 ARG A O 1
ATOM 675 N N . ARG A 1 89 ? 3.802 1.916 -11.669 1.00 98.38 89 ARG A N 1
ATOM 676 C CA . ARG A 1 89 ? 4.673 0.866 -12.230 1.00 98.38 89 ARG A CA 1
ATOM 677 C C . ARG A 1 89 ? 4.149 -0.552 -12.003 1.00 98.38 89 ARG A C 1
ATOM 679 O O . ARG A 1 89 ? 4.471 -1.445 -12.786 1.00 98.38 89 ARG A O 1
ATOM 686 N N . VAL A 1 90 ? 3.359 -0.767 -10.952 1.00 98.56 90 VAL A N 1
ATOM 687 C CA . VAL A 1 90 ? 2.738 -2.055 -10.621 1.00 98.56 90 VAL A CA 1
ATOM 688 C C . VAL A 1 90 ? 1.219 -1.914 -10.770 1.00 98.56 90 VAL A C 1
ATOM 690 O O . VAL A 1 90 ? 0.528 -1.568 -9.801 1.00 98.56 90 VAL A O 1
ATOM 693 N N . PRO A 1 91 ? 0.671 -2.153 -11.978 1.00 97.06 91 PRO A N 1
ATOM 694 C CA . PRO A 1 91 ? -0.753 -1.968 -12.240 1.00 97.06 91 PRO A CA 1
ATOM 695 C C . PRO A 1 91 ? -1.590 -2.928 -11.392 1.00 97.06 91 PRO A C 1
ATOM 697 O O . PRO A 1 91 ? -1.103 -3.983 -10.993 1.00 97.06 91 PRO A O 1
ATOM 700 N N . ILE A 1 92 ? -2.869 -2.610 -11.169 1.00 97.25 92 ILE A N 1
ATOM 701 C CA . ILE A 1 92 ? -3.754 -3.386 -10.281 1.00 97.25 92 ILE A CA 1
ATOM 702 C C . ILE A 1 92 ? -3.772 -4.895 -10.587 1.00 97.25 92 ILE A C 1
ATOM 704 O O . ILE A 1 92 ? -3.716 -5.707 -9.670 1.00 97.25 92 ILE A O 1
ATOM 708 N N . ARG A 1 93 ? -3.714 -5.277 -11.873 1.00 97.38 93 ARG A N 1
ATOM 709 C CA . ARG A 1 93 ? -3.631 -6.678 -12.338 1.00 97.38 93 ARG A CA 1
ATOM 710 C C . ARG A 1 93 ? -2.378 -7.439 -11.876 1.00 97.38 93 ARG A C 1
ATOM 712 O O . ARG A 1 93 ? -2.358 -8.664 -11.917 1.00 97.38 93 ARG A O 1
ATOM 719 N N . ASN A 1 94 ? -1.340 -6.720 -11.456 1.00 98.06 94 ASN A N 1
ATOM 720 C CA . ASN A 1 94 ? -0.078 -7.266 -10.964 1.00 98.06 94 ASN A CA 1
ATOM 721 C C . ASN A 1 94 ? 0.027 -7.242 -9.430 1.00 98.06 94 ASN A C 1
ATOM 723 O O . ASN A 1 94 ? 1.053 -7.654 -8.889 1.00 98.06 94 ASN A O 1
ATOM 727 N N . ARG A 1 95 ? -1.002 -6.757 -8.723 1.00 98.00 95 ARG A N 1
ATOM 728 C CA . ARG A 1 95 ? -1.005 -6.649 -7.261 1.00 98.00 95 ARG A CA 1
ATOM 729 C C . ARG A 1 95 ? -1.584 -7.923 -6.651 1.00 98.00 95 ARG A C 1
ATOM 731 O O . ARG A 1 95 ? -2.772 -8.198 -6.791 1.00 98.00 95 ARG A O 1
ATOM 738 N N . LEU A 1 96 ? -0.750 -8.709 -5.976 1.00 97.19 96 LEU A N 1
ATOM 739 C CA . LEU A 1 96 ? -1.165 -9.944 -5.313 1.00 97.19 96 LEU A CA 1
ATOM 740 C C . LEU A 1 96 ? -1.573 -9.653 -3.868 1.00 97.19 96 LEU A C 1
ATOM 742 O O . LEU A 1 96 ? -0.770 -9.159 -3.078 1.00 97.19 96 LEU A O 1
ATOM 746 N N . ALA A 1 97 ? -2.807 -10.003 -3.498 1.00 94.75 97 ALA A N 1
ATOM 747 C CA . ALA A 1 97 ? -3.323 -9.799 -2.141 1.00 94.75 97 ALA A CA 1
ATOM 748 C C . ALA A 1 97 ? -2.567 -10.609 -1.067 1.00 94.75 97 ALA A C 1
ATOM 750 O O . ALA A 1 97 ? -2.620 -10.259 0.112 1.00 94.75 97 ALA A O 1
ATOM 751 N N . SER A 1 98 ? -1.845 -11.663 -1.455 1.00 94.75 98 SER A N 1
ATOM 752 C CA . SER A 1 98 ? -0.945 -12.434 -0.587 1.00 94.75 98 SER A CA 1
ATOM 753 C C . SER A 1 98 ? 0.360 -11.694 -0.264 1.00 94.75 98 SER A C 1
ATOM 755 O O . SER A 1 98 ? 1.020 -12.008 0.721 1.00 94.75 98 SER A O 1
ATOM 757 N N . GLN A 1 99 ? 0.728 -10.679 -1.052 1.00 97.50 99 GLN A N 1
ATOM 758 C CA . GLN A 1 99 ? 2.009 -9.984 -0.956 1.00 97.50 99 GLN A CA 1
ATOM 759 C C . GLN A 1 99 ? 1.880 -8.614 -0.277 1.00 97.50 99 GLN A C 1
ATOM 761 O O . GLN A 1 99 ? 0.849 -7.937 -0.336 1.00 97.50 99 GLN A O 1
ATOM 766 N N . SER A 1 100 ? 2.953 -8.177 0.387 1.00 97.00 100 SER A N 1
ATOM 767 C CA . SER A 1 100 ? 3.012 -6.854 1.018 1.00 97.00 100 SER A CA 1
ATOM 768 C C . SER A 1 100 ? 3.237 -5.756 -0.020 1.00 97.00 100 SER A C 1
ATOM 770 O O . SER A 1 100 ? 3.817 -5.989 -1.081 1.00 97.00 100 SER A O 1
ATOM 772 N N . TRP A 1 101 ? 2.844 -4.518 0.283 1.00 98.00 101 TRP A N 1
ATOM 773 C CA . TRP A 1 101 ? 3.160 -3.381 -0.587 1.00 98.00 101 TRP A CA 1
ATOM 774 C C . TRP A 1 101 ? 4.678 -3.250 -0.833 1.00 98.00 101 TRP A C 1
ATOM 776 O O . TRP A 1 101 ? 5.114 -3.025 -1.960 1.00 98.00 101 TRP A O 1
ATOM 786 N N . SER A 1 102 ? 5.504 -3.507 0.187 1.00 97.94 102 SER A N 1
ATOM 787 C CA . SER A 1 102 ? 6.970 -3.495 0.076 1.00 97.94 102 SER A CA 1
ATOM 788 C C . SER A 1 102 ? 7.527 -4.553 -0.882 1.00 97.94 102 SER A C 1
ATOM 790 O O . SER A 1 102 ? 8.531 -4.288 -1.546 1.00 97.94 102 SER A O 1
AT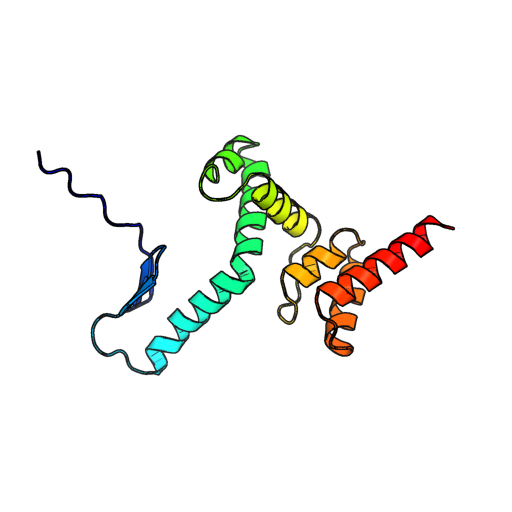OM 792 N N . ALA A 1 103 ? 6.889 -5.724 -0.988 1.00 98.31 103 ALA A N 1
ATOM 793 C CA . ALA A 1 103 ? 7.244 -6.741 -1.979 1.00 98.31 103 ALA A CA 1
ATOM 794 C C . ALA A 1 103 ? 6.958 -6.248 -3.408 1.00 98.31 103 ALA A C 1
ATOM 796 O O . ALA A 1 103 ? 7.794 -6.385 -4.299 1.00 98.31 103 ALA A O 1
ATOM 797 N N . HIS A 1 104 ? 5.828 -5.568 -3.614 1.00 98.62 104 HIS A N 1
ATOM 798 C CA . HIS A 1 104 ? 5.512 -4.943 -4.900 1.00 98.62 104 HIS A CA 1
ATOM 799 C C . HIS A 1 104 ? 6.481 -3.806 -5.243 1.00 98.62 104 HIS A C 1
ATOM 801 O O . HIS A 1 104 ? 6.968 -3.720 -6.369 1.00 98.62 104 HIS A O 1
ATOM 807 N N . ALA A 1 105 ? 6.843 -2.978 -4.261 1.00 98.44 105 ALA A N 1
ATOM 808 C CA . ALA A 1 105 ? 7.853 -1.941 -4.442 1.00 98.44 105 ALA A CA 1
ATOM 809 C C . ALA A 1 105 ? 9.219 -2.524 -4.856 1.00 98.44 105 ALA A C 1
ATOM 811 O O . ALA A 1 105 ? 9.940 -1.903 -5.635 1.00 98.44 105 ALA A O 1
ATOM 812 N N . ALA A 1 106 ? 9.571 -3.725 -4.377 1.00 98.56 106 ALA A N 1
ATOM 813 C CA . ALA A 1 106 ? 10.806 -4.409 -4.757 1.00 98.56 106 ALA A CA 1
ATOM 814 C C . ALA A 1 106 ? 10.829 -4.825 -6.237 1.00 98.56 106 ALA A C 1
ATOM 816 O O . ALA A 1 106 ? 11.883 -4.756 -6.867 1.00 98.56 106 ALA A O 1
ATOM 817 N N . VAL A 1 107 ? 9.681 -5.208 -6.806 1.00 98.62 107 VAL A N 1
ATOM 818 C CA . VAL A 1 107 ? 9.568 -5.620 -8.217 1.00 98.62 107 VAL A CA 1
ATOM 819 C C . VAL A 1 107 ? 9.213 -4.476 -9.167 1.00 98.62 107 VAL A C 1
ATOM 821 O O . VAL A 1 107 ? 9.270 -4.673 -10.373 1.00 98.62 107 VAL A O 1
ATOM 824 N N . ALA A 1 108 ? 8.896 -3.276 -8.672 1.00 98.31 108 ALA A N 1
ATOM 825 C CA . ALA A 1 108 ? 8.355 -2.171 -9.475 1.00 98.31 108 ALA A CA 1
ATOM 826 C C . ALA A 1 108 ? 9.224 -1.738 -10.674 1.00 98.31 108 ALA A C 1
ATOM 828 O O . ALA A 1 108 ? 8.726 -1.108 -11.599 1.00 98.31 108 ALA A O 1
ATOM 829 N N . ARG A 1 109 ? 10.525 -2.053 -10.679 1.00 96.38 109 ARG A N 1
ATOM 830 C CA . ARG A 1 109 ? 11.424 -1.755 -11.810 1.00 96.3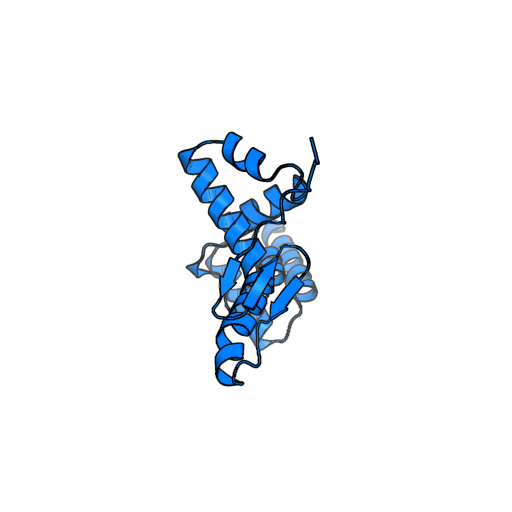8 109 ARG A CA 1
ATOM 831 C C . ARG A 1 109 ? 11.397 -2.812 -12.917 1.00 96.38 109 ARG A C 1
ATOM 833 O O . ARG A 1 109 ? 11.960 -2.566 -13.977 1.00 96.38 109 ARG A O 1
ATOM 840 N N . LEU A 1 110 ? 10.821 -3.982 -12.660 1.00 97.88 110 LEU A N 1
ATOM 841 C CA . LEU A 1 110 ? 10.693 -5.065 -13.630 1.00 97.88 110 LEU A CA 1
ATOM 842 C C . LEU A 1 110 ? 9.531 -4.803 -14.592 1.00 97.88 110 LEU A C 1
ATOM 844 O O . LEU A 1 110 ? 8.585 -4.091 -14.252 1.00 97.88 110 LEU A O 1
ATOM 848 N N . ASP A 1 111 ? 9.582 -5.433 -15.765 1.00 96.38 111 ASP A N 1
ATOM 849 C CA . ASP A 1 111 ? 8.428 -5.503 -16.661 1.00 96.38 111 ASP A CA 1
ATOM 850 C C . ASP A 1 111 ? 7.266 -6.298 -16.028 1.00 96.38 111 ASP A C 1
ATOM 852 O O . ASP A 1 111 ? 7.437 -7.063 -15.073 1.00 96.38 111 ASP A O 1
ATOM 856 N N . GLY A 1 112 ? 6.052 -6.088 -16.543 1.00 96.50 112 GLY A N 1
ATOM 857 C CA . GLY A 1 112 ? 4.827 -6.633 -15.954 1.00 96.50 112 GLY A CA 1
ATOM 858 C C . GLY A 1 112 ? 4.842 -8.158 -15.737 1.00 96.50 112 GLY A C 1
ATOM 859 O O . GLY A 1 112 ? 4.496 -8.600 -14.639 1.00 96.50 112 GLY A O 1
ATOM 860 N N . PRO A 1 113 ? 5.247 -8.976 -16.726 1.00 97.38 113 PRO A N 1
ATOM 861 C CA . PRO A 1 113 ? 5.359 -10.423 -16.546 1.00 97.38 113 PRO A CA 1
ATOM 862 C C . PRO A 1 113 ? 6.376 -10.823 -15.471 1.00 97.38 113 PRO A C 1
ATOM 864 O O . PRO A 1 113 ? 6.105 -11.719 -14.664 1.00 97.38 113 PRO A O 1
ATOM 867 N N . LEU A 1 114 ? 7.530 -10.152 -15.409 1.00 98.12 114 LEU A N 1
ATOM 868 C CA . LEU A 1 114 ? 8.542 -10.440 -14.397 1.00 98.12 114 LEU A CA 1
ATOM 869 C C . LEU A 1 114 ? 8.090 -10.034 -12.994 1.00 98.12 114 LEU A C 1
ATOM 871 O O . LEU A 1 114 ? 8.373 -10.776 -12.056 1.00 98.12 114 LEU A O 1
ATOM 875 N N . GLN A 1 115 ? 7.350 -8.932 -12.833 1.00 98.62 115 GLN A N 1
ATOM 876 C CA . GLN A 1 115 ? 6.764 -8.560 -11.539 1.00 98.62 115 GLN A CA 1
ATOM 877 C C . GLN A 1 115 ? 5.950 -9.717 -10.950 1.00 98.62 115 GLN A C 1
ATOM 879 O O . GLN A 1 115 ? 6.231 -10.173 -9.842 1.00 98.62 115 GLN A O 1
ATOM 884 N N . LEU A 1 116 ? 4.996 -10.244 -11.724 1.00 98.44 116 LEU A N 1
ATOM 885 C CA . LEU A 1 116 ? 4.154 -11.367 -11.311 1.00 98.44 116 LEU A CA 1
ATOM 886 C C . LEU A 1 116 ? 4.973 -12.624 -11.015 1.00 98.44 116 LEU A C 1
ATOM 888 O O . LEU A 1 116 ? 4.717 -13.298 -10.019 1.00 98.44 116 LEU A O 1
ATOM 892 N N . ARG A 1 117 ? 5.965 -12.940 -11.857 1.00 98.38 117 ARG A N 1
ATOM 893 C CA . ARG A 1 117 ? 6.830 -14.110 -11.654 1.00 98.38 117 ARG A CA 1
ATOM 894 C C . ARG A 1 117 ? 7.558 -14.037 -10.314 1.00 98.38 117 ARG A C 1
ATOM 896 O O . ARG A 1 117 ? 7.537 -15.000 -9.555 1.00 98.38 117 ARG A O 1
ATOM 903 N N . PHE A 1 118 ? 8.182 -12.900 -10.025 1.00 98.62 118 PHE A N 1
ATOM 904 C CA . PHE A 1 118 ? 8.952 -12.698 -8.802 1.00 98.62 118 PHE A CA 1
ATOM 905 C C . PHE A 1 118 ? 8.066 -12.654 -7.552 1.00 98.62 118 PHE A C 1
ATOM 907 O O . PHE A 1 118 ? 8.437 -13.236 -6.537 1.00 98.62 118 PHE A O 1
ATOM 914 N N . LEU A 1 119 ? 6.883 -12.037 -7.626 1.00 98.69 119 LEU A N 1
ATOM 915 C CA . LEU A 1 119 ? 5.920 -12.024 -6.520 1.00 98.69 119 LEU A CA 1
ATOM 916 C C . LEU A 1 119 ? 5.393 -13.430 -6.196 1.00 98.69 119 LEU A C 1
ATOM 918 O O . LEU A 1 119 ? 5.370 -13.821 -5.033 1.00 98.69 119 LEU A O 1
ATOM 922 N N . LYS A 1 120 ? 5.034 -14.218 -7.218 1.00 98.50 120 LYS A N 1
ATOM 923 C CA . LYS A 1 120 ? 4.613 -15.618 -7.033 1.00 98.50 120 LYS A CA 1
ATOM 924 C C . LYS A 1 120 ? 5.740 -16.488 -6.487 1.00 98.50 120 LYS A C 1
ATOM 926 O O . LYS A 1 120 ? 5.498 -17.377 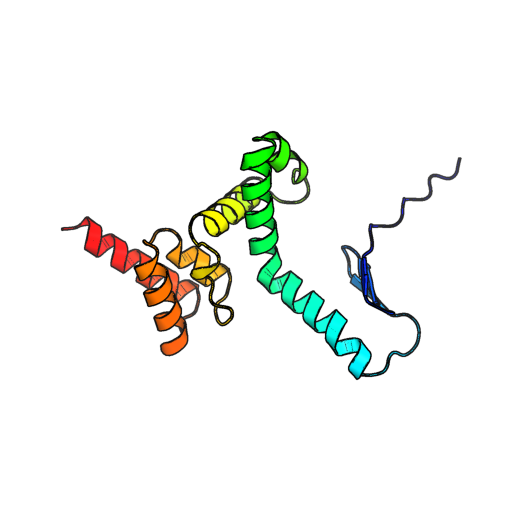-5.679 1.00 98.50 120 LYS A O 1
ATOM 931 N N . GLN A 1 121 ? 6.975 -16.236 -6.918 1.00 98.31 121 GLN A N 1
ATOM 932 C CA . GLN A 1 121 ? 8.130 -16.947 -6.386 1.00 98.31 121 GLN A CA 1
ATOM 933 C C . GLN A 1 121 ? 8.387 -16.582 -4.920 1.00 98.31 121 GLN A C 1
ATOM 935 O O . GLN A 1 121 ? 8.649 -17.475 -4.127 1.00 98.31 121 GLN A O 1
ATOM 940 N N . ALA A 1 122 ? 8.239 -15.312 -4.537 1.00 98.38 122 ALA A N 1
ATOM 941 C CA . ALA A 1 122 ? 8.343 -14.907 -3.137 1.00 98.38 122 ALA A CA 1
ATOM 942 C C . ALA A 1 122 ? 7.298 -15.604 -2.256 1.00 98.38 122 ALA A C 1
ATOM 944 O O . ALA A 1 122 ? 7.634 -16.061 -1.171 1.00 98.38 122 ALA A O 1
ATOM 945 N N . GLU A 1 123 ? 6.057 -15.733 -2.734 1.00 97.31 123 GLU A N 1
ATOM 946 C CA . GLU A 1 123 ? 5.006 -16.481 -2.035 1.00 97.31 123 GLU A CA 1
ATOM 947 C C . GLU A 1 123 ? 5.363 -17.959 -1.870 1.00 97.31 123 GLU A C 1
ATOM 949 O O . GLU A 1 123 ? 5.292 -18.493 -0.768 1.00 97.31 123 GLU A O 1
ATOM 954 N N . LYS A 1 124 ? 5.788 -18.605 -2.959 1.00 98.19 124 LYS A N 1
ATOM 955 C CA . LYS A 1 124 ? 6.133 -20.029 -2.963 1.00 98.19 124 LYS A CA 1
ATOM 956 C C . LYS A 1 124 ? 7.323 -20.347 -2.053 1.00 98.19 124 LYS A C 1
ATOM 958 O O . LYS A 1 124 ? 7.311 -21.360 -1.366 1.00 98.19 124 LYS A O 1
ATOM 963 N N . GLU A 1 125 ? 8.351 -19.507 -2.089 1.00 97.56 125 GLU A N 1
ATOM 964 C CA . GLU A 1 125 ? 9.628 -19.736 -1.403 1.00 97.56 125 GLU A CA 1
ATOM 965 C C . GLU A 1 125 ? 9.693 -19.050 -0.023 1.00 97.56 125 GLU A C 1
ATOM 967 O O . GLU A 1 125 ? 10.721 -19.109 0.647 1.00 97.56 125 GLU A O 1
ATOM 972 N N . GLY A 1 126 ? 8.620 -18.370 0.400 1.00 97.38 126 GLY A N 1
ATOM 973 C CA . GLY A 1 126 ? 8.538 -17.696 1.698 1.00 97.38 126 GLY A CA 1
ATOM 974 C C . GLY A 1 126 ? 9.450 -16.474 1.847 1.00 97.38 126 GLY A C 1
ATOM 975 O O . GLY A 1 126 ? 9.831 -16.132 2.964 1.00 97.38 126 GLY A O 1
ATOM 976 N N . TRP A 1 127 ? 9.823 -15.810 0.749 1.00 98.31 127 TRP A N 1
ATOM 977 C CA . TRP A 1 127 ? 10.731 -14.664 0.805 1.00 98.31 127 TRP A CA 1
ATOM 978 C C . TRP A 1 127 ? 10.076 -13.444 1.450 1.00 98.31 127 TRP A C 1
ATOM 980 O O . TRP A 1 127 ? 8.991 -13.000 1.065 1.00 98.31 127 TRP A O 1
ATOM 990 N N . SER A 1 128 ? 10.812 -12.814 2.357 1.00 98.19 128 SER A N 1
ATOM 991 C CA . SER A 1 128 ? 10.532 -11.461 2.816 1.00 98.19 128 SER A CA 1
ATOM 992 C C . SER A 1 128 ? 10.666 -10.446 1.674 1.00 98.19 128 SER A C 1
ATOM 994 O O . SER A 1 128 ? 11.328 -10.667 0.654 1.00 98.19 128 SER A O 1
ATOM 996 N N . SER A 1 129 ? 10.097 -9.251 1.865 1.00 97.69 129 SER A N 1
ATOM 997 C CA . SER A 1 129 ? 10.258 -8.165 0.888 1.00 97.69 129 SER A CA 1
ATOM 998 C C . SER A 1 129 ? 11.713 -7.709 0.709 1.00 97.69 129 SER A C 1
ATOM 1000 O O . SER A 1 129 ? 12.037 -7.137 -0.331 1.00 97.69 129 SER A O 1
ATOM 1002 N N . GLU A 1 130 ? 12.586 -7.942 1.699 1.00 98.31 130 GLU A N 1
ATOM 1003 C CA . GLU A 1 130 ? 14.019 -7.639 1.582 1.00 98.31 130 GLU A CA 1
ATOM 1004 C C . GLU A 1 130 ? 14.727 -8.652 0.691 1.00 98.31 130 GLU A C 1
ATOM 1006 O O . GLU A 1 130 ? 15.400 -8.269 -0.266 1.00 98.31 130 GLU A O 1
ATOM 1011 N N . GLU A 1 131 ? 14.510 -9.940 0.944 1.00 98.56 131 GLU A N 1
ATOM 1012 C CA . GLU A 1 131 ? 15.072 -11.009 0.122 1.00 98.56 131 GLU A CA 1
ATOM 1013 C C . GLU A 1 131 ? 14.608 -10.875 -1.324 1.00 98.56 131 GLU A C 1
ATOM 1015 O O . GLU A 1 131 ? 15.433 -10.889 -2.238 1.00 98.56 131 GLU A O 1
ATOM 1020 N N . LEU A 1 132 ? 13.312 -10.627 -1.545 1.00 98.69 132 LEU A N 1
ATOM 1021 C CA . LEU A 1 132 ? 12.779 -10.363 -2.877 1.00 98.69 132 LEU A CA 1
ATOM 1022 C C . LEU A 1 132 ? 13.515 -9.201 -3.558 1.00 98.69 132 LEU A C 1
ATOM 1024 O O . LEU A 1 132 ? 13.898 -9.308 -4.723 1.00 98.69 132 LEU A O 1
ATOM 1028 N N . ARG A 1 133 ? 13.783 -8.107 -2.838 1.00 98.44 133 ARG A N 1
ATOM 1029 C CA . ARG A 1 133 ? 14.530 -6.965 -3.380 1.00 98.44 133 ARG A CA 1
ATOM 1030 C C . ARG A 1 133 ? 15.951 -7.338 -3.776 1.00 98.44 133 ARG A C 1
ATOM 1032 O O . ARG A 1 133 ? 16.396 -6.917 -4.842 1.00 98.44 133 ARG A O 1
ATOM 1039 N N . VAL A 1 134 ? 16.651 -8.133 -2.966 1.00 98.38 134 VAL A N 1
ATOM 1040 C CA . VAL A 1 134 ? 17.977 -8.672 -3.315 1.00 98.38 134 VAL A CA 1
ATOM 1041 C C . VAL A 1 134 ? 17.888 -9.481 -4.613 1.00 98.38 134 VAL A C 1
ATOM 1043 O O . VAL A 1 134 ? 18.604 -9.177 -5.566 1.00 98.38 134 VAL A O 1
ATOM 1046 N N . LYS A 1 135 ? 16.946 -10.430 -4.703 1.00 98.25 135 LYS A N 1
ATOM 1047 C CA . LYS A 1 135 ? 16.766 -11.290 -5.886 1.00 98.25 135 LYS A CA 1
ATOM 1048 C C . LYS A 1 135 ? 16.462 -10.486 -7.153 1.00 98.25 135 LYS A C 1
ATOM 1050 O O . LYS A 1 135 ? 17.011 -10.787 -8.214 1.00 98.25 135 LYS A O 1
ATOM 1055 N N . VAL A 1 136 ? 15.624 -9.451 -7.052 1.00 98.19 136 VAL A N 1
ATOM 1056 C CA . VAL A 1 136 ? 15.318 -8.546 -8.171 1.00 98.19 136 VAL A CA 1
ATOM 1057 C C . VAL A 1 136 ? 16.558 -7.756 -8.591 1.00 98.19 136 VAL A C 1
ATOM 1059 O O . VAL A 1 136 ? 16.850 -7.683 -9.785 1.00 98.19 136 VAL A O 1
ATOM 1062 N N . ARG A 1 137 ? 17.323 -7.200 -7.640 1.00 97.44 137 ARG A N 1
ATOM 1063 C CA . ARG A 1 137 ? 18.572 -6.476 -7.942 1.00 97.44 137 ARG A CA 1
ATOM 1064 C C . ARG A 1 137 ? 19.575 -7.363 -8.680 1.00 97.44 137 ARG A C 1
ATOM 1066 O O . ARG A 1 137 ? 20.125 -6.936 -9.693 1.00 97.44 137 ARG A O 1
ATOM 1073 N N . ASP A 1 138 ? 19.767 -8.599 -8.229 1.00 97.44 138 ASP A N 1
ATOM 1074 C CA . ASP A 1 138 ? 20.702 -9.537 -8.860 1.00 97.44 138 ASP A CA 1
ATOM 1075 C C . ASP A 1 138 ? 20.233 -10.004 -10.241 1.00 97.44 138 ASP A C 1
ATOM 1077 O O . ASP A 1 138 ? 21.045 -10.250 -11.136 1.00 97.44 138 ASP A O 1
ATOM 1081 N N . TYR A 1 139 ? 18.921 -10.132 -10.446 1.00 96.88 139 TYR A N 1
ATOM 1082 C CA . TYR A 1 139 ? 18.359 -10.390 -11.770 1.00 96.88 139 TYR A CA 1
ATOM 1083 C C . TYR A 1 139 ? 18.629 -9.227 -12.733 1.00 96.88 139 TYR A C 1
ATOM 1085 O O . TYR A 1 139 ? 19.114 -9.450 -13.840 1.00 96.88 139 TYR A O 1
ATOM 1093 N N . MET A 1 140 ? 18.386 -7.990 -12.293 1.00 95.06 140 MET A N 1
ATOM 1094 C CA . MET A 1 140 ? 18.622 -6.795 -13.107 1.00 95.06 140 MET A CA 1
ATOM 1095 C C . MET A 1 140 ? 20.101 -6.611 -13.455 1.00 95.06 140 MET A C 1
ATOM 1097 O O . MET A 1 140 ? 20.417 -6.310 -14.602 1.00 95.06 140 MET A O 1
ATOM 1101 N N . ARG A 1 141 ? 21.012 -6.847 -12.497 1.00 95.12 141 ARG A N 1
ATOM 1102 C CA . ARG A 1 141 ? 22.464 -6.773 -12.736 1.00 95.12 141 ARG A CA 1
ATOM 1103 C C . ARG A 1 141 ? 22.902 -7.755 -13.822 1.00 95.12 141 ARG A C 1
ATOM 1105 O O . ARG A 1 141 ? 23.656 -7.378 -14.707 1.00 95.12 141 ARG A O 1
ATOM 1112 N N . ARG A 1 142 ? 22.403 -8.995 -13.776 1.00 94.38 142 ARG A N 1
ATOM 1113 C CA . ARG A 1 142 ? 22.722 -10.022 -14.782 1.00 94.38 142 ARG A CA 1
ATOM 1114 C C . ARG A 1 142 ? 22.160 -9.693 -16.162 1.00 94.38 142 ARG A C 1
ATOM 1116 O O . ARG A 1 142 ? 22.812 -9.988 -17.150 1.00 94.38 142 ARG A O 1
ATOM 1123 N N . ARG A 1 143 ? 20.977 -9.075 -16.231 1.00 87.31 143 ARG A N 1
ATOM 1124 C CA . ARG A 1 143 ? 20.340 -8.700 -17.500 1.00 87.31 143 ARG A CA 1
ATOM 1125 C C . ARG A 1 143 ? 20.999 -7.491 -18.177 1.00 87.31 143 ARG A C 1
ATOM 1127 O O . ARG A 1 143 ? 20.918 -7.394 -19.387 1.00 87.31 143 ARG A O 1
ATOM 1134 N N . GLY A 1 144 ? 21.599 -6.573 -17.417 1.00 75.69 144 GLY A N 1
ATOM 1135 C CA . GLY A 1 144 ? 22.306 -5.407 -17.970 1.00 75.69 144 GLY A CA 1
ATOM 1136 C C . GLY A 1 144 ? 23.790 -5.637 -18.277 1.00 75.69 144 GLY A C 1
ATOM 1137 O O . GLY A 1 144 ? 24.438 -4.736 -18.793 1.00 75.69 144 GLY A O 1
ATOM 1138 N N . ALA A 1 145 ? 24.336 -6.801 -17.914 1.00 60.66 145 ALA A N 1
ATOM 1139 C CA . ALA A 1 145 ? 25.730 -7.176 -18.161 1.00 60.66 145 ALA A CA 1
ATOM 1140 C C . ALA A 1 145 ? 25.923 -8.008 -19.446 1.00 60.66 145 ALA A C 1
ATOM 1142 O O . ALA A 1 145 ? 27.041 -8.441 -19.717 1.00 60.66 145 ALA A O 1
ATOM 1143 N N . GLY A 1 146 ? 24.851 -8.253 -20.203 1.00 45.81 146 GLY A N 1
ATOM 1144 C CA . GLY A 1 146 ? 24.858 -8.918 -21.508 1.00 45.81 146 GLY A CA 1
ATOM 1145 C C . GLY A 1 146 ? 24.016 -8.133 -22.495 1.00 45.81 146 GLY A C 1
ATOM 1146 O O . GLY A 1 146 ? 24.299 -8.262 -23.701 1.00 45.81 146 GLY A O 1
#

Secondary structure (DSSP, 8-state):
---PPPPPP-EEETTEEEETTEEEE-S---HHHHHHHHHHHHHHHHHHHHHHHHHHHHHHHHHTTHHHHTTTTTS-HHHHHHHHHHHHHS-GGG--TTS-HHHHHHHTTS-HHHHHHHHHHHHHHT--HHHHHHHHHHHHHHHH--

Sequence (146 aa):
MSDTPKPPPKISVGPFDFTSVGVRITGKPSLDAWKGPLQFALWCQRAGPWWIGDLLNAGEDGFGETFSQMCEGAISPEMINRYASVARRVPIRNRLASQSWSAHAAVARLDGPLQLRFLKQAEKEGWSSEELRVKVRDYMRRRGAG

Organism: NCBI:txid1938618